Protein AF-A0A1H3EAB4-F1 (afdb_monomer)

Sequence (83 aa):
MPAKTGGSHAISAFVTLIIGTMFSKYLWSVAPPLGEAGVLAMTVIRESTGIAVPLTDQFAGSVVVMVGLSFVWGLVYHFSRHG

Secondary structure (DSSP, 8-state):
--HHHHHHHHHHHHHHHHHHHHHHHHHHHH-HHHHHHHHHHHHHHHHHH-------HHHHHHHHHHHHHHHHHHHHHHHHHH-

pLDDT: mean 89.3, std 11.37, range [41.66, 97.62]

Radius of gyration: 15.01 Å; Cα contacts (8 Å, |Δi|>4): 65; chains: 1; bounding box: 38×26×35 Å

Nearest PDB structures (foldseek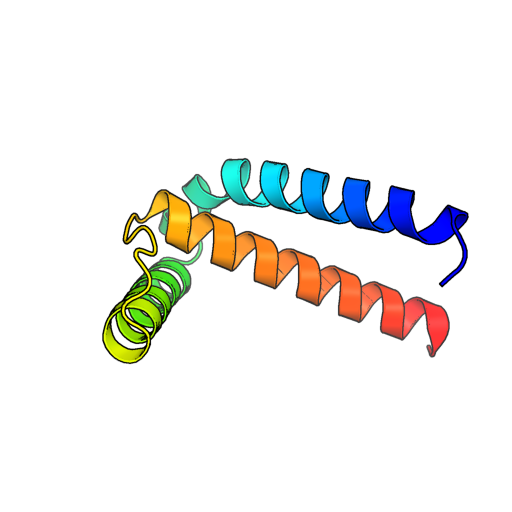):
  7qaq-assembly1_A  TM=5.672E-01  e=7.243E+00  Parcubacteria bacterium RAAC4_OD1_1

Organism: NCBI:txid1048396

Mean predicted aligned error: 5.21 Å

Structure (mmCIF, N/CA/C/O backbone):
data_AF-A0A1H3EAB4-F1
#
_entry.id   AF-A0A1H3EAB4-F1
#
loop_
_atom_site.group_PDB
_atom_site.id
_atom_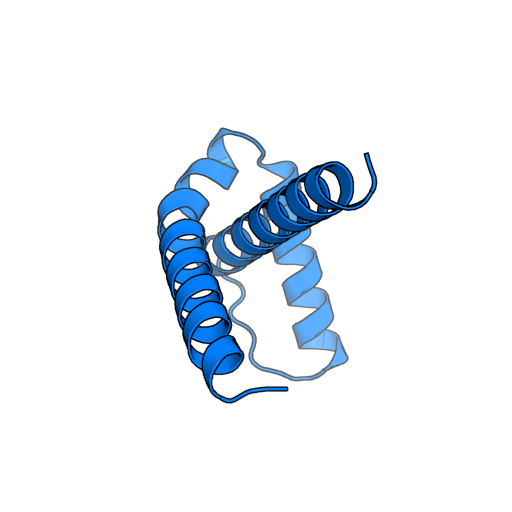site.type_symbol
_atom_site.label_atom_id
_atom_site.label_alt_id
_atom_site.label_comp_id
_atom_site.label_asym_id
_atom_site.label_entity_id
_atom_site.label_seq_id
_atom_site.pdbx_PDB_ins_code
_atom_site.Cartn_x
_atom_site.Cartn_y
_atom_site.Cartn_z
_atom_site.occupancy
_atom_site.B_iso_or_equiv
_atom_site.auth_seq_id
_atom_site.auth_comp_id
_atom_site.auth_asym_id
_atom_site.auth_atom_id
_atom_site.pdbx_PDB_model_num
ATOM 1 N N . MET A 1 1 ? 21.606 -15.083 5.548 1.00 45.56 1 MET A N 1
ATOM 2 C CA . MET A 1 1 ? 21.761 -13.952 4.603 1.00 45.56 1 MET A CA 1
ATOM 3 C C . MET A 1 1 ? 22.982 -13.141 5.033 1.00 45.56 1 MET A C 1
ATOM 5 O O . MET A 1 1 ? 23.098 -12.910 6.231 1.00 45.56 1 MET A O 1
ATOM 9 N N . PRO A 1 2 ? 23.931 -12.788 4.148 1.00 41.66 2 PRO A N 1
ATOM 10 C CA . PRO A 1 2 ? 25.156 -12.083 4.544 1.00 41.66 2 PRO A CA 1
ATOM 11 C C . PRO A 1 2 ? 24.848 -10.719 5.180 1.00 41.66 2 PRO A C 1
ATOM 13 O O . PRO A 1 2 ? 23.934 -10.034 4.737 1.00 41.66 2 PRO A O 1
ATOM 16 N N . ALA A 1 3 ? 25.648 -10.258 6.145 1.00 55.28 3 ALA A N 1
ATOM 17 C CA . ALA A 1 3 ? 25.468 -8.951 6.802 1.00 55.28 3 ALA A CA 1
ATOM 18 C C . ALA A 1 3 ? 25.393 -7.752 5.821 1.00 55.28 3 ALA A C 1
ATOM 20 O O . ALA A 1 3 ? 24.776 -6.732 6.117 1.00 55.28 3 ALA A O 1
ATOM 21 N N . LYS A 1 4 ? 25.957 -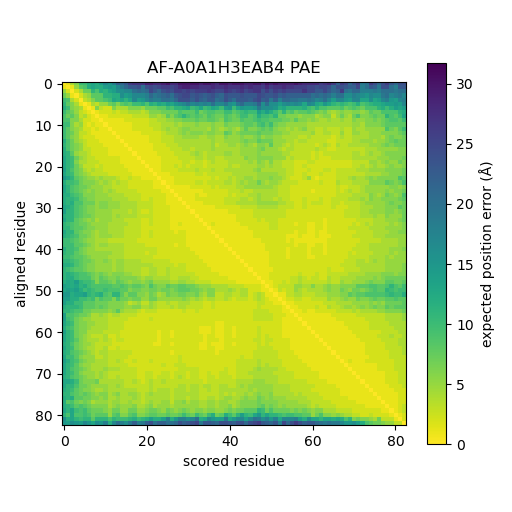7.899 4.612 1.00 52.03 4 LYS A N 1
ATOM 22 C CA . LYS A 1 4 ? 25.900 -6.916 3.514 1.00 52.03 4 LYS A CA 1
ATOM 23 C C . LYS A 1 4 ? 24.506 -6.768 2.877 1.00 52.03 4 LYS A C 1
ATOM 25 O O . LYS A 1 4 ? 24.246 -5.738 2.267 1.00 52.03 4 LYS A O 1
ATOM 30 N N . THR A 1 5 ? 23.609 -7.752 3.005 1.00 61.09 5 THR A N 1
ATOM 31 C CA . THR A 1 5 ? 22.256 -7.692 2.415 1.00 61.09 5 THR A CA 1
ATOM 32 C C . THR A 1 5 ? 21.229 -7.04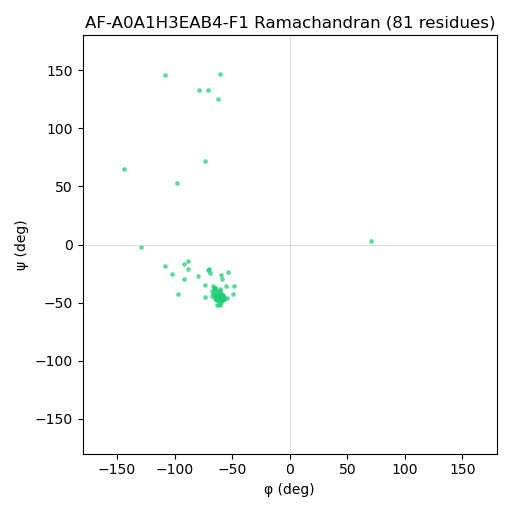1 3.340 1.00 61.09 5 THR A C 1
ATOM 34 O O . THR A 1 5 ? 20.215 -6.554 2.854 1.00 61.09 5 THR A O 1
ATOM 37 N N . GLY A 1 6 ? 21.474 -6.991 4.655 1.00 71.25 6 GLY A N 1
ATOM 38 C CA . GLY A 1 6 ? 20.542 -6.383 5.615 1.00 71.25 6 GLY A CA 1
ATOM 39 C C . GLY A 1 6 ? 20.404 -4.868 5.432 1.00 71.25 6 GLY A C 1
ATOM 40 O O . GLY A 1 6 ? 19.293 -4.349 5.409 1.00 71.25 6 GLY A O 1
ATOM 41 N N . GLY A 1 7 ? 21.525 -4.168 5.216 1.00 76.94 7 GLY A N 1
ATOM 42 C CA . GLY A 1 7 ? 21.532 -2.714 5.017 1.00 76.94 7 GLY A CA 1
ATOM 43 C C . GLY A 1 7 ? 20.799 -2.274 3.749 1.00 76.94 7 GLY A C 1
ATOM 44 O O . GLY A 1 7 ? 19.997 -1.347 3.796 1.00 76.94 7 GLY A O 1
ATOM 45 N N . SER A 1 8 ? 21.006 -2.968 2.626 1.00 75.19 8 SER A N 1
ATOM 46 C CA . SER A 1 8 ? 20.302 -2.646 1.380 1.00 75.19 8 SER A CA 1
ATOM 47 C C . SER A 1 8 ? 18.798 -2.925 1.464 1.00 75.19 8 SER A C 1
ATOM 49 O O . SER A 1 8 ? 18.017 -2.141 0.931 1.00 75.19 8 SER A O 1
ATOM 51 N N . HIS A 1 9 ? 18.375 -3.974 2.180 1.00 80.00 9 HIS A N 1
ATOM 52 C CA . HIS A 1 9 ? 16.951 -4.237 2.426 1.00 80.00 9 HIS A CA 1
ATOM 53 C C . HIS A 1 9 ? 16.321 -3.167 3.320 1.00 80.00 9 HIS A C 1
ATOM 55 O O . HIS A 1 9 ? 15.247 -2.666 2.999 1.00 80.00 9 HIS A O 1
ATOM 61 N N . ALA A 1 10 ? 16.998 -2.771 4.402 1.00 83.06 10 ALA A N 1
ATOM 62 C CA . ALA A 1 10 ? 16.508 -1.728 5.299 1.00 83.06 10 ALA A CA 1
ATOM 63 C C . ALA A 1 10 ? 16.378 -0.372 4.585 1.00 83.06 10 ALA A C 1
ATOM 65 O O . ALA A 1 10 ? 15.349 0.289 4.704 1.00 83.06 10 ALA A O 1
ATOM 66 N N . ILE A 1 11 ? 17.383 0.015 3.791 1.00 86.25 11 ILE A N 1
ATOM 67 C CA . ILE A 1 11 ? 17.341 1.248 2.992 1.00 86.25 11 ILE A CA 1
ATOM 68 C C . ILE A 1 11 ? 16.227 1.174 1.948 1.00 86.25 11 ILE A C 1
ATOM 70 O O . ILE A 1 11 ? 15.468 2.125 1.806 1.00 86.25 11 ILE A O 1
ATOM 74 N N . SER A 1 12 ? 16.089 0.051 1.241 1.00 83.19 12 SER A N 1
ATOM 75 C CA . SER A 1 12 ? 15.027 -0.125 0.247 1.00 83.19 12 SER A CA 1
ATOM 76 C C . SER A 1 12 ? 13.636 -0.016 0.877 1.00 83.19 12 SER A C 1
ATOM 78 O O . SER A 1 12 ? 12.789 0.714 0.360 1.00 83.19 12 SER A O 1
ATOM 80 N N . ALA A 1 13 ? 13.414 -0.654 2.029 1.00 85.31 13 ALA A N 1
ATOM 81 C CA . ALA A 1 13 ? 12.160 -0.550 2.769 1.00 85.31 13 ALA A CA 1
ATOM 82 C C . ALA A 1 13 ? 11.887 0.891 3.231 1.00 85.31 13 ALA A C 1
ATOM 84 O O . ALA A 1 13 ? 10.779 1.397 3.056 1.00 85.31 13 ALA A O 1
ATOM 85 N N . PHE A 1 14 ? 12.905 1.578 3.756 1.00 88.50 14 PHE A N 1
ATOM 86 C CA . PHE A 1 14 ? 12.795 2.967 4.198 1.00 88.50 14 PHE A CA 1
ATOM 87 C C . PHE A 1 14 ? 12.463 3.924 3.046 1.00 88.50 14 PHE A C 1
ATOM 89 O O . PHE A 1 14 ? 11.533 4.722 3.149 1.00 88.50 14 PHE A O 1
ATOM 96 N N . VAL A 1 15 ? 13.172 3.807 1.920 1.00 89.38 15 VAL A N 1
ATOM 97 C CA . VAL A 1 15 ? 12.908 4.601 0.712 1.00 89.38 15 VAL A CA 1
ATOM 98 C C . VAL A 1 15 ? 11.497 4.331 0.195 1.00 89.38 15 VAL A C 1
ATOM 100 O O . VAL A 1 15 ? 10.765 5.271 -0.104 1.00 89.38 15 VAL A O 1
ATOM 103 N N . THR A 1 16 ? 11.078 3.067 0.158 1.00 89.00 16 THR A N 1
ATOM 104 C CA . THR A 1 16 ? 9.724 2.686 -0.270 1.00 89.00 16 THR A CA 1
ATOM 105 C C . THR A 1 16 ? 8.661 3.309 0.634 1.00 89.00 16 THR A C 1
ATOM 107 O O . THR A 1 16 ? 7.659 3.809 0.131 1.00 89.00 16 THR A O 1
ATOM 110 N N . LEU A 1 17 ? 8.895 3.360 1.948 1.00 90.44 17 LEU A N 1
ATOM 111 C CA . LEU A 1 17 ? 7.988 3.991 2.909 1.00 90.44 17 LEU A CA 1
ATOM 112 C C . LEU A 1 17 ? 7.867 5.503 2.688 1.00 90.44 17 LEU A C 1
ATOM 114 O O . LEU A 1 17 ? 6.752 6.033 2.662 1.00 90.44 17 LEU A O 1
ATOM 118 N N . ILE A 1 18 ? 8.991 6.197 2.487 1.00 92.44 18 ILE A N 1
ATOM 119 C CA . ILE A 1 18 ? 8.992 7.636 2.185 1.00 92.44 18 ILE A CA 1
ATOM 120 C C . ILE A 1 18 ? 8.220 7.899 0.892 1.00 92.44 18 ILE A C 1
ATOM 122 O O . ILE A 1 18 ? 7.297 8.713 0.882 1.00 92.44 18 ILE A O 1
ATOM 126 N N . ILE A 1 19 ? 8.565 7.189 -0.185 1.00 92.19 19 ILE A N 1
ATOM 127 C CA . ILE A 1 19 ? 7.942 7.381 -1.496 1.00 92.19 19 ILE A CA 1
ATOM 128 C C . ILE A 1 19 ? 6.446 7.055 -1.419 1.00 92.19 19 ILE A C 1
ATOM 130 O O . ILE A 1 19 ? 5.627 7.863 -1.850 1.00 92.19 19 ILE A O 1
ATOM 134 N N . GLY A 1 20 ? 6.064 5.935 -0.801 1.00 89.94 20 GLY A N 1
ATOM 135 C CA . GLY A 1 20 ? 4.663 5.564 -0.603 1.00 89.94 20 GLY A CA 1
ATOM 136 C C . GLY A 1 20 ? 3.864 6.658 0.100 1.00 89.94 20 GLY A C 1
ATOM 137 O O . GLY A 1 20 ? 2.802 7.068 -0.367 1.00 89.94 20 GLY A O 1
ATOM 138 N N . THR A 1 21 ? 4.424 7.216 1.172 1.00 91.25 21 THR A N 1
ATOM 139 C CA . THR A 1 21 ? 3.798 8.319 1.909 1.00 91.25 21 THR A CA 1
ATOM 140 C C . THR A 1 21 ? 3.682 9.579 1.049 1.00 91.25 21 THR A C 1
ATOM 142 O O . THR A 1 21 ? 2.609 10.177 0.994 1.00 91.25 21 THR A O 1
ATOM 145 N N . MET A 1 22 ? 4.740 9.968 0.332 1.00 93.31 22 MET A N 1
ATOM 146 C CA . MET A 1 22 ? 4.752 11.173 -0.508 1.00 93.31 22 MET A CA 1
ATOM 147 C C . MET A 1 22 ? 3.779 11.103 -1.690 1.00 93.31 22 MET A C 1
ATOM 149 O O . MET A 1 22 ? 3.185 12.123 -2.049 1.00 93.31 22 MET A O 1
ATOM 153 N N . PHE A 1 23 ? 3.630 9.926 -2.303 1.00 92.56 23 PHE A N 1
ATOM 154 C CA . PHE A 1 23 ? 2.818 9.740 -3.507 1.00 92.56 23 PHE A CA 1
ATOM 155 C C . PHE A 1 23 ? 1.367 9.338 -3.229 1.00 92.56 23 PHE A C 1
ATOM 157 O O . PHE A 1 23 ? 0.528 9.526 -4.106 1.00 92.56 23 PHE A O 1
ATOM 164 N N . SER A 1 24 ? 1.042 8.866 -2.021 1.00 92.50 24 SER A N 1
ATOM 165 C CA . SER A 1 24 ? -0.331 8.511 -1.612 1.00 92.50 24 SER A CA 1
ATOM 166 C C . SER A 1 24 ? -1.375 9.592 -1.929 1.00 92.50 24 SER A C 1
ATOM 168 O O . SER A 1 24 ? -2.478 9.275 -2.365 1.00 92.50 24 SER A O 1
ATOM 170 N N . LYS A 1 25 ? -1.009 10.875 -1.819 1.00 91.25 25 LYS A N 1
ATOM 171 C CA . LYS A 1 25 ? -1.883 12.014 -2.146 1.00 91.25 25 LYS A CA 1
ATOM 172 C C . LYS A 1 25 ? -2.366 12.044 -3.601 1.00 91.25 25 LYS A C 1
ATOM 174 O O . LYS A 1 25 ? -3.405 12.627 -3.879 1.00 91.25 25 LYS A O 1
ATOM 179 N N . TYR A 1 26 ? -1.616 11.447 -4.528 1.00 93.69 26 TYR A N 1
ATOM 180 C CA . TYR A 1 26 ? -1.985 11.393 -5.944 1.00 93.69 26 TYR A CA 1
ATOM 181 C C . TYR A 1 26 ? -2.849 10.178 -6.278 1.00 93.69 26 TYR A C 1
ATOM 183 O O . TYR A 1 26 ? -3.453 10.138 -7.346 1.00 93.69 26 TYR A O 1
ATOM 191 N N . LEU A 1 27 ? -2.928 9.183 -5.389 1.00 95.38 27 LEU A N 1
ATOM 192 C CA . LEU A 1 27 ? -3.707 7.976 -5.652 1.00 95.38 27 LEU A CA 1
ATOM 193 C C . LEU A 1 27 ? -5.175 8.319 -5.913 1.00 95.38 27 LEU A C 1
ATOM 195 O O . LEU A 1 27 ? -5.763 7.836 -6.872 1.00 95.38 27 LEU A O 1
ATOM 199 N N . TRP A 1 28 ? -5.728 9.215 -5.103 1.00 93.69 28 TRP A N 1
ATOM 200 C CA . TRP A 1 28 ? -7.131 9.610 -5.170 1.00 93.69 28 TRP A CA 1
ATOM 201 C C . TRP A 1 28 ? -7.484 10.445 -6.400 1.00 93.69 28 TRP A C 1
ATOM 203 O O . TRP A 1 28 ? -8.642 10.474 -6.795 1.00 93.69 28 TRP A O 1
ATOM 213 N N . SER A 1 29 ? -6.506 11.097 -7.032 1.00 95.25 29 SER A N 1
ATOM 214 C CA . SER A 1 29 ? -6.728 11.830 -8.281 1.00 95.25 29 SER A CA 1
ATOM 215 C C . SER A 1 29 ? -6.467 10.986 -9.527 1.00 95.25 29 SER A C 1
ATOM 217 O O . SER A 1 29 ? -7.085 11.228 -10.559 1.00 95.25 29 SER A O 1
ATOM 219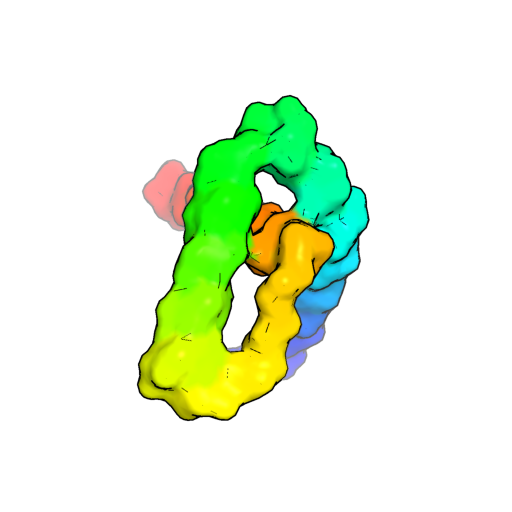 N N . VAL A 1 30 ? -5.558 10.010 -9.452 1.00 95.56 30 VAL A N 1
ATOM 220 C CA . VAL A 1 30 ? -5.120 9.217 -10.613 1.00 95.56 30 VAL A CA 1
ATOM 221 C C . VAL A 1 30 ? -5.860 7.885 -10.716 1.00 95.56 30 VAL A C 1
ATOM 223 O O . VAL A 1 30 ? -6.242 7.476 -11.809 1.00 95.56 30 VAL A O 1
ATOM 226 N N . ALA A 1 31 ? -6.053 7.196 -9.594 1.00 95.31 31 ALA A N 1
ATOM 227 C CA . ALA A 1 31 ? -6.681 5.880 -9.540 1.00 95.31 31 ALA A CA 1
ATOM 228 C C . ALA A 1 31 ? -7.547 5.711 -8.272 1.00 95.31 31 ALA A C 1
ATOM 230 O O . ALA A 1 31 ? -7.245 4.848 -7.440 1.00 95.31 31 ALA A O 1
ATOM 231 N N . PRO A 1 32 ? -8.642 6.488 -8.127 1.00 94.88 32 PRO A N 1
ATOM 232 C CA . PRO A 1 32 ? -9.536 6.400 -6.970 1.00 94.88 32 PRO A CA 1
ATOM 233 C C . PRO A 1 32 ? -9.987 4.970 -6.613 1.00 94.88 32 PRO A C 1
ATOM 235 O O . PRO A 1 32 ? -9.893 4.616 -5.437 1.00 94.88 32 PRO A O 1
ATOM 238 N N . PRO A 1 33 ? -10.353 4.092 -7.578 1.00 96.88 33 PRO A N 1
ATOM 239 C CA . PRO A 1 33 ? -10.778 2.727 -7.255 1.00 96.88 33 PRO A CA 1
ATOM 240 C C . PRO A 1 33 ? -9.723 1.897 -6.511 1.00 96.88 33 PRO A C 1
ATOM 242 O O . PRO A 1 33 ? -10.065 1.029 -5.711 1.00 96.88 33 PRO A O 1
ATOM 245 N N . LEU A 1 34 ? -8.429 2.155 -6.741 1.00 95.50 34 LEU A N 1
ATOM 246 C CA . LEU A 1 34 ? -7.355 1.474 -6.010 1.00 95.50 34 LEU A CA 1
ATOM 247 C C . LEU A 1 34 ? -7.238 1.977 -4.569 1.00 95.50 34 LEU A C 1
ATOM 249 O O . LEU A 1 34 ? -6.931 1.191 -3.675 1.00 95.50 34 LEU A O 1
ATOM 253 N N . GLY A 1 35 ? -7.497 3.266 -4.335 1.00 95.00 35 GLY A N 1
ATOM 254 C CA . GLY A 1 35 ? -7.584 3.827 -2.988 1.00 95.00 35 GLY A CA 1
ATOM 255 C C . GLY A 1 35 ? -8.739 3.213 -2.199 1.00 95.00 35 GLY A C 1
ATOM 256 O O . GLY A 1 35 ? -8.532 2.739 -1.083 1.00 95.00 35 GLY A O 1
ATOM 257 N N . GLU A 1 36 ? -9.925 3.137 -2.805 1.00 95.75 36 GLU A N 1
ATOM 258 C CA . GLU A 1 36 ? -11.119 2.525 -2.203 1.00 95.75 36 GLU A CA 1
ATOM 259 C C . GLU A 1 36 ? -10.893 1.046 -1.871 1.00 95.75 36 GLU A C 1
ATOM 261 O O . GLU A 1 36 ? -11.176 0.603 -0.756 1.00 95.75 36 GLU A O 1
ATOM 266 N N . ALA A 1 37 ? -10.303 0.290 -2.803 1.00 96.94 37 ALA A N 1
ATOM 267 C CA . ALA A 1 37 ? -9.920 -1.099 -2.568 1.00 96.94 37 ALA A CA 1
ATOM 268 C C . ALA A 1 37 ? -8.898 -1.228 -1.427 1.00 96.94 37 ALA A C 1
ATOM 270 O O . ALA A 1 37 ? -8.991 -2.149 -0.614 1.00 96.94 37 ALA A O 1
ATOM 271 N N . GLY A 1 38 ? -7.946 -0.294 -1.334 1.00 96.00 38 GLY A N 1
ATOM 272 C CA . GLY A 1 38 ? -6.986 -0.221 -0.237 1.00 96.00 38 GLY A CA 1
ATOM 273 C C . GLY A 1 38 ? -7.667 -0.016 1.116 1.00 96.00 38 GLY A C 1
ATOM 274 O O . GLY A 1 38 ? -7.378 -0.748 2.061 1.00 96.00 38 GLY A O 1
ATOM 275 N N . VAL A 1 39 ? -8.606 0.929 1.210 1.00 96.81 39 VAL A N 1
ATOM 276 C CA . VAL A 1 39 ? -9.385 1.170 2.436 1.00 96.81 39 VAL A CA 1
ATOM 277 C C . VAL A 1 39 ? -10.197 -0.069 2.808 1.00 96.81 39 VAL A C 1
ATOM 279 O O . VAL A 1 39 ? -10.142 -0.507 3.956 1.00 96.81 39 VAL A O 1
ATOM 282 N N . LEU A 1 40 ? -10.888 -0.684 1.842 1.00 97.06 40 LEU A N 1
ATOM 283 C CA . LEU A 1 40 ? -11.657 -1.907 2.067 1.00 97.06 40 LEU A CA 1
ATOM 284 C C . LEU A 1 40 ? -10.775 -3.043 2.602 1.00 97.06 40 LEU A C 1
ATOM 286 O O . LEU A 1 40 ? -11.130 -3.681 3.592 1.00 97.06 40 LEU A O 1
ATOM 290 N N . ALA A 1 41 ? -9.610 -3.274 1.993 1.00 96.19 41 ALA A N 1
ATOM 291 C CA . ALA A 1 41 ? -8.678 -4.305 2.438 1.00 96.19 41 ALA A CA 1
ATOM 292 C C . ALA A 1 41 ? -8.212 -4.069 3.884 1.00 96.19 41 ALA A C 1
ATOM 294 O O . ALA A 1 41 ? -8.182 -5.005 4.684 1.00 96.19 41 ALA A O 1
ATOM 295 N N . MET A 1 42 ? -7.898 -2.822 4.246 1.00 95.94 42 MET A N 1
ATOM 296 C CA . MET A 1 42 ? -7.493 -2.471 5.612 1.00 95.94 42 MET A CA 1
ATOM 297 C C . MET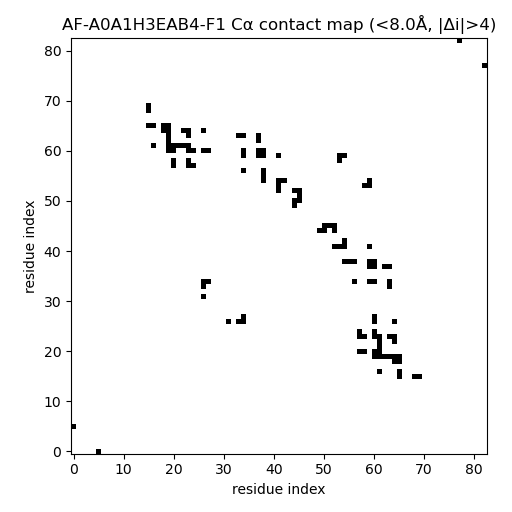 A 1 42 ? -8.623 -2.669 6.623 1.00 95.94 42 MET A C 1
ATOM 299 O O . MET A 1 42 ? -8.371 -3.157 7.726 1.00 95.94 42 MET A O 1
ATOM 303 N N . THR A 1 43 ? -9.859 -2.336 6.247 1.00 96.25 43 THR A N 1
ATOM 304 C CA . THR A 1 43 ? -11.048 -2.589 7.070 1.00 96.25 43 THR A CA 1
ATOM 305 C C . THR A 1 43 ? -11.209 -4.080 7.337 1.00 96.25 43 THR A C 1
ATOM 307 O O . THR A 1 43 ? -11.279 -4.476 8.498 1.00 96.25 43 THR A O 1
ATOM 310 N N . VAL A 1 44 ? -11.146 -4.915 6.294 1.00 96.81 44 VAL A N 1
ATOM 311 C CA . VAL A 1 44 ? -11.239 -6.376 6.432 1.00 96.81 44 VAL A CA 1
ATOM 312 C C . VAL A 1 44 ? -10.136 -6.916 7.342 1.00 96.81 44 VAL A C 1
ATOM 314 O O . VAL A 1 44 ? -10.429 -7.694 8.244 1.00 96.81 44 VAL A O 1
ATOM 317 N N . ILE A 1 45 ? -8.884 -6.473 7.166 1.00 95.81 45 ILE A N 1
ATOM 318 C CA . ILE A 1 45 ? -7.764 -6.889 8.026 1.00 95.81 45 ILE A CA 1
ATOM 319 C C . ILE A 1 45 ? -8.035 -6.520 9.485 1.00 95.81 45 ILE A C 1
ATOM 321 O O . ILE A 1 45 ? -7.852 -7.350 10.377 1.00 95.81 45 ILE A O 1
ATOM 325 N N . ARG A 1 46 ? -8.460 -5.282 9.751 1.00 95.94 46 ARG A N 1
ATOM 326 C CA . ARG A 1 46 ? -8.753 -4.814 11.109 1.00 95.94 46 ARG A CA 1
ATOM 327 C C . ARG A 1 46 ? -9.878 -5.624 11.750 1.00 95.94 46 ARG A C 1
ATOM 329 O O . ARG A 1 46 ? -9.739 -6.035 12.898 1.00 95.94 46 ARG A O 1
ATOM 336 N N . GLU A 1 47 ? -10.960 -5.864 11.020 1.00 96.75 47 GLU A N 1
ATOM 337 C CA . GLU A 1 47 ? -12.121 -6.615 11.506 1.00 96.75 47 GLU A CA 1
ATOM 338 C C . GLU A 1 47 ? -11.796 -8.090 11.749 1.00 96.75 47 GLU A C 1
ATOM 340 O O . GLU A 1 47 ? -12.208 -8.650 12.762 1.00 96.75 47 GLU A O 1
ATOM 345 N N . SER A 1 48 ? -11.013 -8.718 10.868 1.00 97.62 48 SER A N 1
ATOM 346 C CA . SER A 1 48 ? -10.694 -10.142 10.976 1.00 97.62 48 SER A CA 1
ATOM 347 C C . SER A 1 48 ? -9.597 -10.450 11.996 1.00 97.62 48 SER A C 1
ATOM 349 O O . SER A 1 48 ? -9.541 -11.564 12.510 1.00 97.62 48 SER A O 1
ATOM 351 N N . THR A 1 49 ? -8.687 -9.505 12.260 1.00 96.81 49 THR A N 1
ATOM 352 C CA . THR A 1 49 ? -7.521 -9.731 13.138 1.00 96.81 49 THR A CA 1
ATOM 353 C C . THR A 1 49 ? -7.608 -9.019 14.486 1.00 96.81 49 THR A C 1
ATOM 355 O O . THR A 1 49 ? -6.856 -9.356 15.397 1.00 96.81 49 THR A O 1
ATOM 358 N N . GLY A 1 50 ? -8.472 -8.008 14.622 1.00 94.25 50 GLY A N 1
ATOM 359 C CA . GLY A 1 50 ? -8.511 -7.125 15.790 1.00 94.25 50 GLY A CA 1
ATOM 360 C C . GLY A 1 50 ? -7.315 -6.167 15.900 1.00 94.25 50 GLY A C 1
ATOM 361 O O . GLY A 1 50 ? -7.227 -5.414 16.870 1.00 94.25 50 GLY A O 1
ATOM 362 N N . ILE A 1 51 ? -6.393 -6.160 14.927 1.00 93.94 51 ILE A N 1
ATOM 363 C CA . ILE A 1 51 ? -5.242 -5.250 14.921 1.00 93.94 51 ILE A CA 1
ATOM 364 C C . ILE A 1 51 ? -5.726 -3.828 14.634 1.00 93.94 51 ILE A C 1
ATOM 366 O O . ILE A 1 51 ? -6.475 -3.584 13.689 1.00 93.94 51 ILE A O 1
ATOM 370 N N . ALA A 1 52 ? -5.250 -2.862 15.422 1.00 91.69 52 ALA A N 1
ATOM 371 C CA . ALA A 1 52 ? -5.539 -1.444 15.237 1.00 91.69 52 ALA A CA 1
ATOM 3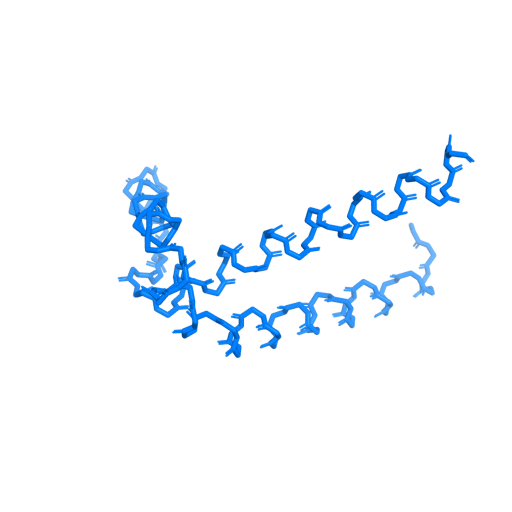72 C C . ALA A 1 52 ? -4.778 -0.856 14.031 1.00 91.69 52 ALA A C 1
ATOM 374 O O . ALA A 1 52 ? -3.829 -0.090 14.183 1.00 91.69 52 ALA A O 1
ATOM 375 N N . VAL A 1 53 ? -5.195 -1.229 12.820 1.00 91.38 53 VAL A N 1
ATOM 376 C CA . VAL A 1 53 ? -4.692 -0.647 11.570 1.00 91.38 53 VAL A CA 1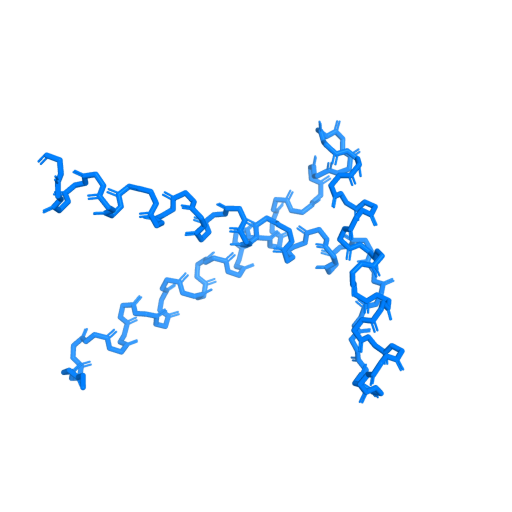
ATOM 377 C C . VAL A 1 53 ? -5.370 0.711 11.324 1.00 91.38 53 VAL A C 1
ATOM 379 O O . VAL A 1 53 ? -6.597 0.801 11.455 1.00 91.38 53 VAL A O 1
ATOM 382 N N . PRO A 1 54 ? -4.626 1.778 10.967 1.00 93.31 54 PRO A N 1
ATOM 383 C CA . PRO A 1 54 ? -5.227 3.061 10.610 1.00 93.31 54 PRO A CA 1
ATOM 384 C C . PRO A 1 54 ? -6.122 2.941 9.367 1.00 93.31 54 PRO A C 1
ATOM 386 O O . PRO A 1 54 ? -5.665 2.520 8.308 1.00 93.31 54 PRO A O 1
ATOM 389 N N . LEU A 1 55 ? -7.385 3.361 9.475 1.00 93.12 55 LEU A N 1
ATOM 390 C CA . LEU A 1 55 ? -8.339 3.410 8.356 1.00 93.12 55 LEU A CA 1
ATOM 391 C C . LEU A 1 55 ? -8.422 4.825 7.773 1.00 93.12 55 LEU A C 1
ATOM 393 O O . LEU A 1 55 ? -9.491 5.424 7.716 1.00 93.12 55 LEU A O 1
ATOM 397 N N . THR A 1 56 ? -7.273 5.398 7.425 1.00 94.75 56 THR A N 1
ATOM 398 C CA . THR A 1 56 ? -7.206 6.719 6.792 1.00 94.75 56 THR A CA 1
ATOM 399 C C . THR A 1 56 ? -6.823 6.581 5.327 1.00 94.75 56 THR A C 1
ATOM 401 O O . THR A 1 56 ? -5.990 5.745 4.976 1.00 94.75 56 THR A O 1
ATOM 404 N N . ASP A 1 57 ? -7.363 7.456 4.483 1.00 94.12 57 ASP A N 1
ATOM 405 C CA . ASP A 1 57 ? -7.056 7.515 3.049 1.00 94.12 57 ASP A CA 1
ATOM 406 C C . ASP A 1 57 ? -5.556 7.657 2.774 1.00 94.12 57 ASP A C 1
ATOM 408 O O . ASP A 1 57 ? -5.017 7.077 1.832 1.00 94.12 57 ASP A O 1
ATOM 412 N N . GLN A 1 58 ? -4.867 8.405 3.638 1.00 94.56 58 GLN A N 1
ATOM 413 C CA . GLN A 1 58 ? -3.422 8.589 3.587 1.00 94.56 58 GLN A CA 1
ATOM 414 C C . GLN A 1 58 ? -2.669 7.274 3.836 1.00 94.56 58 GLN A C 1
ATOM 416 O O . GLN A 1 58 ? -1.708 6.975 3.130 1.00 94.56 58 GLN A O 1
ATOM 421 N N . PHE A 1 59 ? -3.084 6.493 4.840 1.00 94.06 59 PHE A N 1
ATOM 422 C CA . PHE A 1 59 ? -2.435 5.226 5.178 1.00 94.06 59 PHE A CA 1
ATOM 423 C C . PHE A 1 59 ? -2.763 4.134 4.157 1.00 94.06 59 PHE A C 1
ATOM 425 O O . PHE A 1 59 ? -1.866 3.450 3.673 1.00 94.06 59 PHE A O 1
ATOM 432 N N . ALA A 1 60 ? -4.031 4.000 3.769 1.00 95.31 60 ALA A N 1
ATOM 433 C CA . ALA A 1 60 ? -4.427 3.070 2.718 1.00 95.31 60 ALA A CA 1
ATOM 434 C C . ALA A 1 60 ? -3.696 3.389 1.405 1.00 95.31 60 ALA A C 1
ATOM 436 O O . ALA A 1 60 ? -3.101 2.504 0.786 1.00 95.31 60 ALA A O 1
ATOM 437 N N . GLY A 1 61 ? -3.653 4.670 1.025 1.00 95.69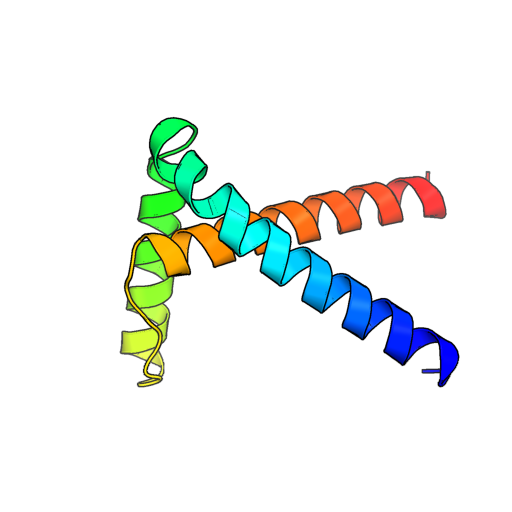 61 GLY A N 1
ATOM 438 C CA . GLY A 1 61 ? -2.969 5.106 -0.182 1.00 95.69 61 GLY A CA 1
ATOM 439 C C . GLY A 1 61 ? -1.460 4.893 -0.139 1.00 95.69 61 GLY A C 1
ATOM 440 O O . GLY A 1 61 ? -0.875 4.503 -1.150 1.00 95.69 61 GLY A O 1
ATOM 441 N N . SER A 1 62 ? -0.814 5.084 1.017 1.00 95.31 62 SER A N 1
ATOM 442 C CA . SER A 1 62 ? 0.620 4.814 1.137 1.00 95.31 62 SER A CA 1
ATOM 443 C C . SER A 1 62 ? 0.923 3.330 0.955 1.00 95.31 62 SER A C 1
ATOM 445 O O . SER A 1 62 ? 1.821 3.001 0.182 1.00 95.31 62 SER A O 1
ATOM 447 N N . VAL A 1 63 ? 0.135 2.432 1.556 1.00 94.44 63 VAL A N 1
ATOM 448 C CA . VAL A 1 63 ? 0.321 0.986 1.377 1.00 94.44 63 VAL A CA 1
ATOM 449 C C . VAL A 1 63 ? 0.098 0.564 -0.073 1.00 94.44 63 VAL A C 1
ATOM 451 O O . VAL A 1 63 ? 0.920 -0.178 -0.608 1.00 94.44 63 VAL A O 1
ATOM 454 N N . VAL A 1 64 ? -0.941 1.071 -0.742 1.00 96.44 64 VAL A N 1
ATOM 455 C CA . VAL A 1 64 ? -1.190 0.773 -2.165 1.00 96.44 64 VAL A CA 1
ATOM 456 C C . VAL A 1 64 ? 0.016 1.159 -3.027 1.00 96.44 64 VAL A C 1
ATOM 458 O O . VAL A 1 64 ? 0.488 0.349 -3.828 1.00 96.44 64 VAL A O 1
ATOM 461 N N . VAL A 1 65 ? 0.574 2.359 -2.830 1.00 95.88 65 VAL A N 1
ATOM 462 C CA . VAL A 1 65 ? 1.765 2.801 -3.572 1.00 95.88 65 VAL A CA 1
ATOM 463 C C . VAL A 1 65 ? 2.978 1.927 -3.244 1.00 95.88 65 VAL A C 1
ATOM 465 O O . VAL A 1 65 ? 3.698 1.518 -4.154 1.00 95.88 65 VAL A O 1
ATOM 468 N N . MET A 1 66 ? 3.204 1.596 -1.969 1.00 94.56 66 MET A N 1
ATOM 469 C CA . MET A 1 66 ? 4.316 0.729 -1.557 1.00 94.56 66 MET A CA 1
ATOM 470 C C . MET A 1 66 ? 4.230 -0.664 -2.193 1.00 94.56 66 MET A C 1
ATOM 472 O O . MET A 1 66 ? 5.246 -1.188 -2.656 1.00 94.56 66 MET A O 1
ATOM 476 N N . VAL A 1 67 ? 3.030 -1.250 -2.260 1.00 93.75 67 VAL A N 1
ATOM 477 C CA . VAL A 1 67 ? 2.784 -2.536 -2.930 1.00 93.75 67 VAL A CA 1
ATOM 478 C C . VAL A 1 67 ? 3.082 -2.423 -4.423 1.00 93.75 67 VAL A C 1
ATOM 480 O O . VAL A 1 67 ? 3.807 -3.257 -4.965 1.00 93.75 67 VAL A O 1
ATOM 483 N N . GLY A 1 68 ? 2.602 -1.360 -5.076 1.00 93.44 68 GLY A N 1
ATOM 484 C CA . GLY A 1 68 ? 2.872 -1.101 -6.491 1.00 93.44 68 GLY A CA 1
ATOM 485 C C . GLY A 1 68 ? 4.368 -0.991 -6.799 1.00 93.44 68 GLY A C 1
ATOM 486 O O . GLY A 1 68 ? 4.865 -1.655 -7.706 1.00 93.44 68 GLY A O 1
ATOM 487 N N . LEU A 1 69 ? 5.115 -0.219 -6.005 1.00 92.06 69 LEU A N 1
ATOM 488 C CA . LEU A 1 69 ? 6.569 -0.076 -6.160 1.00 92.06 69 LEU A CA 1
ATOM 489 C C . LEU A 1 69 ? 7.307 -1.399 -5.940 1.00 92.06 69 LEU A C 1
ATOM 491 O O . LEU A 1 69 ? 8.220 -1.731 -6.696 1.00 92.06 69 LEU A O 1
ATOM 495 N N . SER A 1 70 ? 6.887 -2.171 -4.937 1.00 88.56 70 SER A N 1
ATOM 496 C CA . SER A 1 70 ? 7.462 -3.488 -4.648 1.00 88.56 70 SER A CA 1
ATOM 497 C C . SER A 1 70 ? 7.242 -4.458 -5.811 1.00 88.56 70 SER A C 1
ATOM 499 O O . SER A 1 70 ? 8.155 -5.194 -6.185 1.00 88.56 70 SER A O 1
ATOM 501 N N . PHE A 1 71 ? 6.057 -4.424 -6.427 1.00 92.31 71 PHE A N 1
ATOM 502 C CA . PHE A 1 71 ? 5.742 -5.221 -7.608 1.00 92.31 71 PHE A CA 1
ATOM 503 C C . PHE A 1 71 ? 6.594 -4.817 -8.818 1.00 92.31 71 PHE A C 1
ATOM 505 O O . PHE A 1 71 ? 7.202 -5.681 -9.449 1.00 92.31 71 PHE A O 1
ATOM 512 N N . VAL A 1 72 ? 6.715 -3.513 -9.098 1.00 92.69 72 VAL A N 1
ATOM 513 C CA . VAL A 1 72 ? 7.573 -2.993 -10.180 1.00 92.69 72 VAL A CA 1
ATOM 514 C C . VAL A 1 72 ? 9.024 -3.425 -9.980 1.00 92.69 72 VAL A C 1
ATOM 516 O O . VAL A 1 72 ? 9.654 -3.908 -10.920 1.00 92.69 72 VAL A O 1
ATOM 519 N N . TRP A 1 73 ? 9.551 -3.321 -8.758 1.00 88.25 73 TRP A N 1
ATOM 520 C CA . TRP A 1 73 ? 10.892 -3.814 -8.446 1.00 88.25 73 TRP A CA 1
ATOM 521 C C . TRP A 1 73 ? 11.026 -5.322 -8.694 1.00 88.25 73 TRP A C 1
ATOM 523 O O . TRP A 1 73 ? 12.008 -5.758 -9.293 1.00 88.25 73 TRP A O 1
ATOM 533 N N . GLY A 1 74 ? 10.028 -6.115 -8.289 1.00 88.00 74 GLY A N 1
ATOM 534 C CA . GLY A 1 74 ? 9.985 -7.555 -8.547 1.00 88.00 74 GLY A CA 1
ATOM 535 C C . GLY A 1 74 ? 10.053 -7.896 -10.038 1.00 88.00 74 GLY A C 1
ATOM 536 O O . GLY A 1 74 ? 10.824 -8.775 -10.425 1.00 88.00 74 GLY A O 1
ATOM 537 N N . LEU A 1 75 ? 9.318 -7.161 -10.880 1.00 93.38 75 LEU A N 1
ATOM 538 C CA . LEU A 1 75 ? 9.374 -7.313 -12.336 1.00 93.38 75 LEU A CA 1
ATOM 539 C C . LEU A 1 75 ? 10.762 -6.977 -12.889 1.00 93.38 75 LEU A C 1
ATOM 541 O O . LEU A 1 75 ? 11.349 -7.792 -13.598 1.00 93.38 75 LEU A O 1
ATOM 545 N N . VAL A 1 76 ? 11.308 -5.807 -12.537 1.00 91.75 76 VAL A N 1
ATOM 546 C CA . VAL A 1 76 ? 12.641 -5.368 -12.992 1.00 91.75 76 VAL A CA 1
ATOM 547 C C . VAL A 1 76 ? 13.706 -6.392 -12.610 1.00 91.75 76 VAL A C 1
ATOM 549 O O . VAL A 1 76 ? 14.532 -6.777 -13.437 1.00 91.75 76 VAL A O 1
ATOM 552 N N . TYR A 1 77 ? 13.666 -6.871 -11.368 1.00 88.44 77 TYR A N 1
ATOM 553 C CA . TYR A 1 77 ? 14.576 -7.895 -10.881 1.00 88.44 77 TYR A CA 1
ATOM 554 C C . TYR A 1 77 ? 14.449 -9.203 -11.673 1.00 88.44 77 TYR A C 1
ATOM 556 O O . TYR A 1 77 ? 15.467 -9.778 -12.059 1.00 88.44 77 TYR A O 1
ATOM 564 N N . HIS A 1 78 ? 13.220 -9.669 -11.923 1.00 91.12 78 HIS A N 1
ATOM 565 C CA . HIS A 1 78 ? 12.975 -10.911 -12.651 1.00 91.12 78 HIS A CA 1
ATOM 566 C C . HIS A 1 78 ? 13.539 -10.844 -14.073 1.00 91.12 78 HIS A C 1
ATOM 568 O O . HIS A 1 78 ? 14.345 -11.696 -14.446 1.00 91.12 78 HIS A O 1
ATOM 574 N N . PHE A 1 79 ? 13.200 -9.796 -14.828 1.00 95.31 79 PHE A N 1
ATOM 575 C CA . PHE A 1 79 ? 13.688 -9.626 -16.198 1.00 95.31 79 PHE A CA 1
ATOM 576 C C . PHE A 1 79 ? 15.197 -9.393 -16.265 1.00 95.31 79 PHE A C 1
ATOM 578 O O . PHE A 1 79 ? 15.853 -9.927 -17.146 1.00 95.31 79 PHE A O 1
ATOM 585 N N . SER A 1 80 ? 15.785 -8.659 -15.317 1.00 90.50 80 SER A N 1
ATOM 586 C CA . SER A 1 80 ? 17.236 -8.441 -15.311 1.00 90.50 80 SER A CA 1
ATOM 587 C C . SER A 1 80 ? 18.043 -9.699 -14.979 1.00 90.50 80 SER A C 1
ATOM 589 O O . SER A 1 80 ? 19.231 -9.738 -15.297 1.00 90.50 80 SER A O 1
ATOM 591 N N . ARG A 1 81 ? 17.468 -10.675 -14.265 1.00 86.38 81 ARG A N 1
ATOM 592 C CA . ARG A 1 81 ? 18.188 -11.889 -13.840 1.00 86.38 81 ARG A CA 1
ATOM 593 C C . ARG A 1 81 ? 17.892 -13.122 -14.674 1.00 86.38 81 ARG A C 1
ATOM 595 O O . ARG A 1 81 ? 18.705 -14.043 -14.669 1.00 86.38 81 ARG A O 1
ATOM 602 N N . HIS A 1 82 ? 16.728 -13.165 -15.305 1.00 86.94 82 HIS A N 1
ATOM 603 C CA . HIS A 1 82 ? 16.228 -14.352 -15.991 1.00 86.94 82 HIS A CA 1
ATOM 604 C C . HIS A 1 82 ? 15.771 -14.080 -17.429 1.00 86.94 82 HIS A C 1
ATOM 606 O O . HIS A 1 82 ? 15.349 -15.025 -18.094 1.00 86.94 82 HIS A O 1
ATOM 612 N N . GLY A 1 83 ? 15.823 -12.823 -17.880 1.00 64.62 83 GLY A N 1
ATOM 613 C CA . GLY A 1 83 ? 15.587 -12.425 -19.269 1.00 64.62 83 GLY A CA 1
ATOM 614 C C . GLY A 1 83 ? 16.847 -12.442 -20.120 1.00 64.62 83 GLY A C 1
ATOM 615 O O . GLY A 1 83 ? 17.960 -12.450 -19.545 1.00 64.62 83 GLY A O 1
#

Solvent-accessible surface area (backbone atoms only — not comparable to full-atom values): 4546 Å² total; per-residue (Å²): 132,62,81,79,54,55,58,58,51,52,50,52,52,50,52,39,50,53,51,10,56,70,49,15,76,49,33,65,78,76,42,42,71,58,35,53,52,28,43,52,52,48,50,52,49,26,72,76,66,69,48,93,64,76,90,40,71,62,54,20,16,14,50,50,42,34,52,50,52,52,50,53,50,51,51,54,53,47,47,74,73,74,100

Foldseek 3Di:
DDPVVVVVVVVVLVVLLVVLLVCLVCCCVPPVVQLVVLLVVQVCCCVVPVDPDDSDSSRSSSVSSSVVVVVVVVVVVCVVVPD